Protein AF-A0A1E2WV53-F1 (afdb_monomer_lite)

pLDDT: mean 70.65, std 17.5, range [27.19, 91.69]

Sequence (105 aa):
MYEFKQAKNQLKGSMGEWGISAIFQCFPDTWVMFNNALIPTNNSGGLTEIDHLIIGTKGIFLLEIKTWKGSFTAYNDKWKRREGNNWLAITNSPTSQSAYHQPNG

Structure (mmCIF, N/CA/C/O backbone):
data_AF-A0A1E2WV53-F1
#
_entry.id   AF-A0A1E2WV53-F1
#
loop_
_atom_site.group_PDB
_atom_site.id
_atom_site.type_symbol
_atom_site.label_atom_id
_atom_site.label_alt_id
_atom_site.label_comp_id
_atom_site.label_asym_id
_atom_site.label_entity_id
_atom_site.label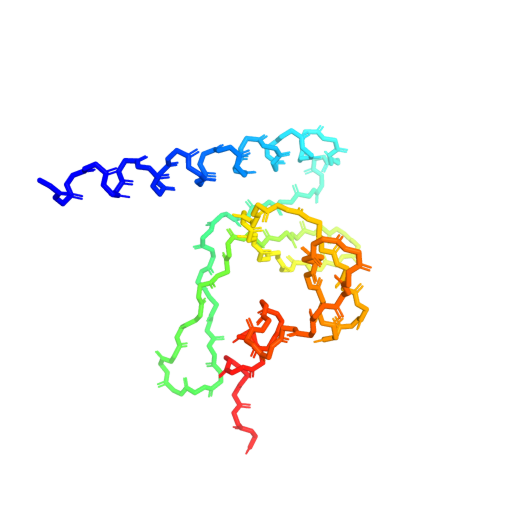_seq_id
_atom_site.pdbx_PDB_ins_code
_atom_site.Cartn_x
_atom_site.Cartn_y
_atom_site.Cartn_z
_atom_site.occupancy
_atom_site.B_iso_or_equiv
_atom_site.auth_seq_id
_atom_site.auth_comp_id
_atom_site.auth_asym_id
_atom_site.auth_atom_id
_atom_site.pdbx_PDB_model_num
ATOM 1 N N . MET A 1 1 ? 12.123 26.992 -9.383 1.00 33.56 1 MET A N 1
ATOM 2 C CA . MET A 1 1 ? 12.525 25.622 -9.797 1.00 33.56 1 MET A CA 1
ATOM 3 C C . MET A 1 1 ? 12.181 24.548 -8.751 1.00 33.56 1 MET A C 1
ATOM 5 O O . MET A 1 1 ? 11.982 23.404 -9.136 1.00 33.56 1 MET A O 1
ATOM 9 N N . TYR A 1 2 ? 12.056 24.906 -7.464 1.00 30.95 2 TYR A N 1
ATOM 10 C CA . TYR A 1 2 ? 11.643 24.017 -6.363 1.00 30.95 2 TYR A CA 1
ATOM 11 C C . TYR A 1 2 ? 10.133 23.673 -6.389 1.00 30.95 2 TYR A C 1
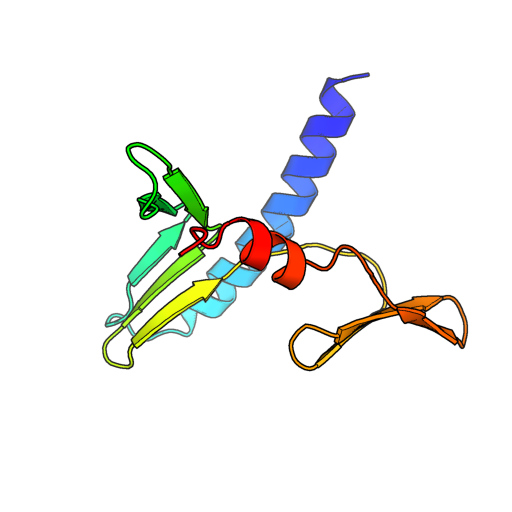ATOM 13 O O . TYR A 1 2 ? 9.752 22.510 -6.279 1.00 30.95 2 TYR A O 1
ATOM 21 N N . GLU A 1 3 ? 9.291 24.663 -6.697 1.00 28.67 3 GLU A N 1
ATOM 22 C CA . GLU A 1 3 ? 7.819 24.561 -6.763 1.00 28.67 3 GLU A CA 1
ATOM 23 C C . GLU A 1 3 ? 7.293 23.487 -7.739 1.00 28.67 3 GLU A C 1
ATOM 25 O O . GLU A 1 3 ? 6.426 22.685 -7.400 1.00 28.67 3 GLU A O 1
ATOM 30 N N . PHE A 1 4 ? 7.873 23.385 -8.941 1.00 27.19 4 PHE A N 1
ATOM 31 C CA . PHE A 1 4 ? 7.429 22.419 -9.960 1.00 27.19 4 PHE A CA 1
ATOM 32 C C . PHE A 1 4 ? 7.711 20.958 -9.585 1.00 27.19 4 PHE A C 1
ATOM 34 O O . PHE A 1 4 ? 7.018 20.053 -10.053 1.00 27.19 4 PHE A O 1
ATOM 41 N N . LYS A 1 5 ? 8.726 20.705 -8.748 1.00 33.22 5 LYS A N 1
ATOM 42 C CA . LYS A 1 5 ? 9.058 19.354 -8.277 1.00 33.22 5 LYS A CA 1
ATOM 43 C C . LYS A 1 5 ? 8.079 18.906 -7.186 1.00 33.22 5 LYS A C 1
ATOM 45 O O . LYS A 1 5 ? 7.677 17.746 -7.188 1.00 33.22 5 LYS A O 1
ATOM 50 N N . GLN A 1 6 ? 7.639 19.837 -6.334 1.00 33.25 6 GLN A N 1
ATOM 51 C CA . GLN A 1 6 ? 6.606 19.596 -5.322 1.00 33.25 6 GLN A CA 1
ATOM 52 C C . GLN A 1 6 ? 5.230 19.371 -5.961 1.00 33.25 6 GLN A C 1
ATOM 54 O O . GLN A 1 6 ? 4.593 18.363 -5.673 1.00 33.25 6 GLN A O 1
ATOM 59 N N . ALA A 1 7 ? 4.832 20.207 -6.926 1.00 30.23 7 ALA A N 1
ATOM 60 C CA . ALA A 1 7 ? 3.569 20.042 -7.652 1.00 30.23 7 ALA A CA 1
ATOM 61 C C . ALA A 1 7 ? 3.492 18.707 -8.418 1.00 30.23 7 ALA A C 1
ATOM 63 O O . ALA A 1 7 ? 2.452 18.057 -8.456 1.00 30.23 7 ALA A O 1
ATOM 64 N N . LYS A 1 8 ? 4.609 18.238 -8.992 1.00 31.77 8 LYS A N 1
ATOM 65 C CA . LYS A 1 8 ? 4.668 16.952 -9.707 1.00 31.77 8 LYS A CA 1
ATOM 66 C C . LYS A 1 8 ? 4.660 15.736 -8.770 1.00 31.77 8 LYS A C 1
ATOM 68 O O . LYS A 1 8 ? 4.182 14.678 -9.176 1.00 31.77 8 LYS A O 1
ATOM 73 N N . ASN A 1 9 ? 5.170 15.876 -7.543 1.00 42.84 9 ASN A N 1
ATOM 74 C CA . ASN A 1 9 ? 5.030 14.866 -6.491 1.00 42.84 9 ASN A CA 1
ATOM 75 C C . ASN A 1 9 ? 3.596 14.833 -5.941 1.00 42.84 9 ASN A C 1
ATOM 77 O O . ASN A 1 9 ? 3.041 13.746 -5.830 1.00 42.84 9 ASN A O 1
ATOM 81 N N . GLN A 1 10 ? 2.965 15.992 -5.717 1.00 41.00 10 GLN A N 1
ATOM 82 C CA . GLN A 1 10 ? 1.556 16.080 -5.309 1.00 41.00 10 GLN A CA 1
ATOM 83 C C . GLN A 1 10 ? 0.602 15.523 -6.375 1.00 41.00 10 GLN A C 1
ATOM 85 O O . GLN A 1 10 ? -0.297 14.764 -6.043 1.00 41.00 10 GLN A O 1
ATOM 90 N N . LEU A 1 11 ? 0.837 15.797 -7.664 1.00 39.38 11 LEU A N 1
ATOM 91 C CA . LEU A 1 11 ? 0.039 15.227 -8.762 1.00 39.38 11 LEU A CA 1
ATOM 92 C C . LEU A 1 11 ? 0.234 13.709 -8.934 1.00 39.38 11 LEU A C 1
ATOM 94 O O . LEU A 1 11 ? -0.653 13.024 -9.434 1.00 39.38 11 LEU A O 1
ATOM 98 N N . LYS A 1 12 ? 1.394 13.157 -8.549 1.00 50.00 12 LYS A N 1
ATOM 99 C CA . LYS A 1 12 ? 1.618 11.700 -8.524 1.00 50.00 12 LYS A CA 1
ATOM 100 C C . LYS A 1 12 ? 1.009 11.029 -7.291 1.00 50.00 12 LYS A C 1
ATOM 102 O O . LYS A 1 12 ? 0.620 9.867 -7.401 1.00 50.00 12 LYS A O 1
ATOM 107 N N . GLY A 1 13 ? 0.962 11.739 -6.162 1.00 50.47 13 GLY A N 1
ATOM 108 C CA . GLY A 1 13 ? 0.239 11.330 -4.956 1.00 50.47 13 GLY A CA 1
ATOM 109 C C . GLY A 1 13 ? -1.268 11.303 -5.201 1.00 50.47 13 GLY A C 1
ATOM 110 O O . GLY A 1 13 ? -1.891 10.263 -5.016 1.00 50.47 13 GLY A O 1
ATOM 111 N N . SER A 1 14 ? -1.824 12.369 -5.787 1.00 52.56 14 SER A N 1
ATOM 112 C CA . SER A 1 14 ? -3.273 12.510 -5.994 1.00 52.56 14 SER A CA 1
ATOM 113 C C . SER A 1 14 ? -3.883 11.452 -6.920 1.00 52.56 14 SER A C 1
ATOM 115 O O . SER A 1 14 ? -5.016 11.026 -6.712 1.00 52.56 14 SER A O 1
ATOM 117 N N . MET A 1 15 ? -3.140 10.970 -7.926 1.00 56.44 15 MET A N 1
ATOM 118 C CA . MET A 1 15 ? -3.608 9.870 -8.784 1.00 56.44 15 MET A CA 1
ATOM 119 C C . MET A 1 15 ? -3.628 8.516 -8.060 1.00 56.44 15 MET A C 1
ATOM 121 O O . MET A 1 15 ? -4.474 7.679 -8.370 1.00 56.44 15 MET A O 1
ATOM 125 N N . GLY A 1 16 ? -2.707 8.291 -7.116 1.00 55.06 16 GLY A N 1
ATOM 126 C CA . GLY A 1 16 ? -2.714 7.100 -6.262 1.00 55.06 16 GLY A CA 1
ATOM 127 C C . GLY A 1 16 ? -3.859 7.149 -5.251 1.00 55.06 16 GLY A C 1
ATOM 128 O O . GLY A 1 16 ? -4.620 6.192 -5.141 1.00 55.06 16 GLY A O 1
ATOM 129 N N . GLU A 1 17 ? -4.037 8.300 -4.602 1.00 55.88 17 GLU A N 1
ATO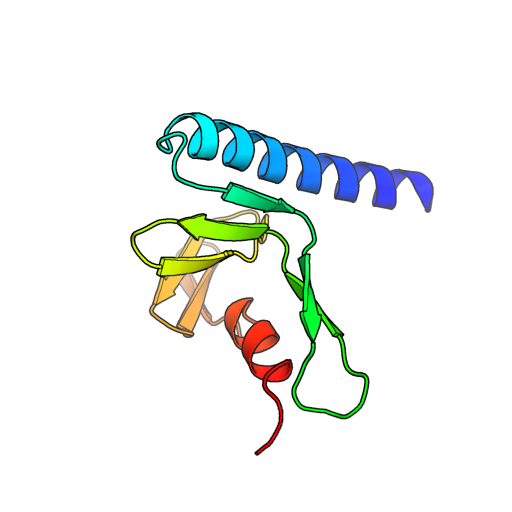M 130 C CA . GLU A 1 17 ? -5.106 8.559 -3.629 1.00 55.88 17 GLU A CA 1
ATOM 131 C C . GLU A 1 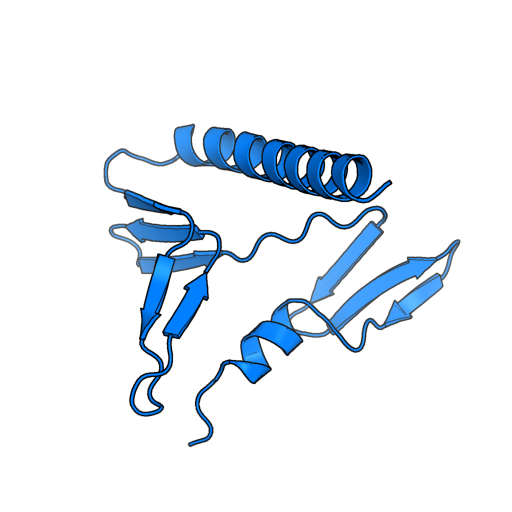17 ? -6.509 8.410 -4.239 1.00 55.88 17 GLU A C 1
ATOM 133 O O . GLU A 1 17 ? -7.393 7.810 -3.627 1.00 55.88 17 GLU A O 1
ATOM 138 N N . TRP A 1 18 ? -6.722 8.880 -5.475 1.00 61.97 18 TRP A N 1
ATOM 139 C CA . TRP A 1 18 ? -8.021 8.742 -6.144 1.00 61.97 18 TRP A CA 1
ATOM 140 C C . TRP A 1 18 ? -8.364 7.281 -6.468 1.00 61.97 18 TRP A C 1
ATOM 142 O O . TRP A 1 18 ? -9.493 6.842 -6.248 1.00 61.97 18 TRP A O 1
ATOM 152 N N . GLY A 1 19 ? -7.380 6.504 -6.937 1.00 65.19 19 GLY A N 1
ATOM 153 C CA . GLY A 1 19 ? -7.561 5.074 -7.204 1.00 65.19 19 GLY A CA 1
ATOM 154 C C . GLY A 1 19 ? -7.904 4.284 -5.941 1.00 65.19 19 GLY A C 1
ATOM 155 O O . GLY A 1 19 ? -8.721 3.367 -5.982 1.00 65.19 19 GLY A O 1
ATOM 156 N N . ILE A 1 20 ? -7.338 4.682 -4.804 1.00 64.62 20 ILE A N 1
ATOM 157 C CA . ILE A 1 20 ? -7.623 4.060 -3.515 1.00 64.62 20 ILE A CA 1
ATOM 158 C C . ILE A 1 20 ? -9.020 4.435 -3.035 1.00 64.62 20 ILE A C 1
ATOM 160 O O . ILE A 1 20 ? -9.801 3.543 -2.719 1.00 64.62 20 ILE A O 1
ATOM 164 N N . SER A 1 21 ? -9.386 5.717 -3.069 1.00 65.88 21 SER A N 1
ATOM 165 C CA . SER A 1 21 ? -10.740 6.159 -2.714 1.00 65.88 21 SER A CA 1
ATOM 166 C C . SER A 1 21 ? -11.823 5.403 -3.501 1.00 65.88 21 SER A C 1
ATOM 168 O O . SER A 1 21 ? -12.839 5.013 -2.927 1.00 65.88 21 SER A O 1
ATOM 170 N N . ALA A 1 22 ? -11.579 5.106 -4.782 1.00 68.56 22 ALA A N 1
ATOM 171 C CA . ALA A 1 22 ? -12.472 4.283 -5.596 1.00 68.56 22 ALA A CA 1
ATOM 172 C C . ALA A 1 22 ? -12.536 2.813 -5.136 1.00 68.56 22 ALA A C 1
ATOM 174 O O . ALA A 1 22 ? -13.623 2.246 -5.068 1.00 68.56 22 ALA A O 1
ATOM 175 N N . ILE A 1 23 ? -11.402 2.200 -4.775 1.00 69.44 23 ILE A N 1
ATOM 176 C CA . ILE A 1 23 ? -11.365 0.836 -4.215 1.00 69.44 23 ILE A CA 1
ATOM 177 C C . ILE A 1 23 ? -12.136 0.776 -2.891 1.00 69.44 23 ILE A C 1
ATOM 179 O O . ILE A 1 23 ? -12.867 -0.182 -2.654 1.00 69.44 23 ILE A O 1
ATOM 183 N N . PHE A 1 24 ? -12.031 1.805 -2.051 1.00 69.06 24 PHE A N 1
ATOM 184 C CA . PHE A 1 24 ? -12.728 1.847 -0.766 1.00 69.06 24 PHE A CA 1
ATOM 185 C C . PHE A 1 24 ? -14.230 2.032 -0.862 1.00 69.06 24 PHE A C 1
ATOM 187 O O . PHE A 1 24 ? -14.940 1.513 -0.010 1.00 69.06 24 PHE A O 1
ATOM 194 N N . GLN A 1 25 ? -14.733 2.680 -1.911 1.00 71.06 25 GLN A N 1
ATOM 195 C CA . GLN A 1 25 ? -16.175 2.707 -2.168 1.00 71.06 25 GLN A CA 1
ATOM 196 C C . GLN A 1 25 ? -16.757 1.301 -2.398 1.00 71.06 25 GLN A C 1
ATOM 198 O O . GLN A 1 25 ? -17.965 1.118 -2.298 1.00 71.06 25 GLN A O 1
ATOM 203 N N . CYS A 1 26 ? -15.921 0.296 -2.684 1.00 74.75 26 CYS A N 1
ATOM 204 C CA . CYS A 1 26 ? -16.344 -1.099 -2.786 1.00 74.75 26 CYS A CA 1
ATOM 205 C C . CYS A 1 26 ? -16.311 -1.858 -1.447 1.00 74.75 26 CYS A C 1
ATOM 207 O O . CYS A 1 26 ? -16.740 -3.013 -1.404 1.00 74.75 26 CYS A O 1
ATOM 209 N N . PHE A 1 27 ? -15.787 -1.264 -0.369 1.00 75.19 27 PHE A N 1
ATOM 210 C CA . PHE A 1 27 ? -15.753 -1.911 0.940 1.00 75.19 27 PHE A CA 1
ATOM 211 C C . PHE A 1 27 ? -17.086 -1.721 1.678 1.00 75.19 27 PHE A C 1
ATOM 213 O O . PHE A 1 27 ? -17.695 -0.659 1.580 1.00 75.19 27 PHE A O 1
ATOM 220 N N . PRO A 1 28 ? -17.550 -2.725 2.445 1.00 78.81 28 PRO A N 1
ATOM 221 C CA . PRO A 1 28 ? -18.720 -2.561 3.303 1.00 78.81 28 PRO A CA 1
ATOM 222 C C . PRO A 1 28 ? -18.473 -1.517 4.399 1.00 78.81 28 PRO A C 1
ATOM 224 O O . PRO A 1 28 ? -17.375 -1.479 4.952 1.00 78.81 28 PRO A O 1
ATOM 227 N N . ASP A 1 29 ? -19.519 -0.811 4.834 1.00 81.00 29 ASP A N 1
ATOM 228 C CA . ASP A 1 29 ? -19.479 0.232 5.885 1.00 81.00 29 ASP A CA 1
ATOM 229 C C . ASP A 1 29 ? -18.874 -0.223 7.229 1.00 81.00 29 ASP A C 1
ATOM 231 O O . ASP A 1 29 ? -18.516 0.581 8.084 1.00 81.00 29 ASP A O 1
ATOM 235 N N . THR A 1 30 ? -18.739 -1.535 7.433 1.00 85.44 30 THR A N 1
ATOM 236 C CA . THR A 1 30 ? -18.043 -2.135 8.584 1.00 85.44 30 THR A CA 1
ATOM 237 C C . THR A 1 30 ? -16.518 -1.958 8.568 1.00 85.44 30 THR A C 1
ATOM 239 O O . THR A 1 30 ? -15.847 -2.417 9.494 1.00 85.44 30 THR A O 1
ATOM 242 N N . TRP A 1 31 ? -15.960 -1.376 7.506 1.00 86.50 31 TRP A N 1
ATOM 243 C CA . TRP A 1 31 ? -14.532 -1.135 7.339 1.00 86.50 31 TRP A CA 1
ATOM 244 C C . TRP A 1 31 ? -14.220 0.350 7.506 1.00 86.50 31 TRP A C 1
ATOM 246 O O . TRP A 1 31 ? -14.920 1.211 6.980 1.00 86.50 31 TRP A O 1
ATOM 256 N N . VAL A 1 32 ? -13.139 0.644 8.223 1.00 86.19 32 VAL A N 1
ATOM 257 C CA . VAL A 1 32 ? -12.648 2.001 8.473 1.00 86.19 32 VAL A CA 1
ATOM 258 C C . VAL A 1 32 ? -11.253 2.138 7.885 1.00 86.19 32 VAL A C 1
ATOM 260 O O . VAL A 1 32 ? -10.434 1.223 7.991 1.00 86.19 32 VAL A O 1
ATOM 263 N N . MET A 1 33 ? -10.981 3.293 7.284 1.00 84.06 33 MET A N 1
ATOM 264 C CA . MET A 1 33 ? -9.669 3.649 6.762 1.00 84.06 33 MET A CA 1
ATOM 265 C C . MET A 1 33 ? -9.144 4.919 7.419 1.00 84.06 33 MET A C 1
ATOM 267 O O . MET A 1 33 ? -9.876 5.896 7.571 1.00 84.06 33 MET A O 1
ATOM 271 N N . PHE A 1 34 ? -7.848 4.918 7.706 1.00 82.56 34 PHE A N 1
ATOM 272 C CA . PHE A 1 34 ? -7.077 6.089 8.090 1.00 82.56 34 PHE A CA 1
ATOM 273 C C . PHE A 1 34 ? -5.976 6.322 7.058 1.00 82.56 34 PHE A C 1
ATOM 275 O O . PHE A 1 34 ? -5.217 5.403 6.755 1.00 82.56 34 PHE A O 1
ATOM 282 N N . ASN A 1 35 ? -5.874 7.545 6.551 1.00 81.25 35 ASN A N 1
ATOM 283 C CA . ASN A 1 35 ? -4.770 7.960 5.688 1.00 81.25 35 ASN A CA 1
ATOM 284 C C . ASN A 1 35 ? -3.656 8.567 6.549 1.00 81.25 35 ASN A C 1
ATOM 286 O O . ASN A 1 35 ? -3.960 9.224 7.548 1.00 81.25 35 ASN A O 1
ATOM 290 N N . ASN A 1 36 ? -2.397 8.363 6.156 1.00 81.12 36 ASN A N 1
ATOM 291 C CA . ASN A 1 36 ? -1.208 8.911 6.820 1.00 81.12 36 ASN A CA 1
ATOM 292 C C . ASN A 1 36 ? -1.177 8.570 8.323 1.00 81.12 36 ASN A C 1
ATOM 294 O O . ASN A 1 36 ? -1.005 9.431 9.189 1.00 81.12 36 ASN A O 1
ATOM 298 N N . ALA A 1 37 ? -1.415 7.298 8.646 1.00 82.06 37 ALA A N 1
ATOM 299 C CA . ALA A 1 37 ? -1.521 6.835 10.021 1.00 82.06 37 ALA A CA 1
ATOM 300 C C . ALA A 1 37 ? -0.137 6.759 10.680 1.00 82.06 37 ALA A C 1
ATOM 302 O O . ALA A 1 37 ? 0.762 6.079 10.186 1.00 82.06 37 ALA A O 1
ATOM 303 N N . LEU A 1 38 ? 0.018 7.417 11.830 1.00 85.00 38 LEU A N 1
ATOM 304 C CA . LEU A 1 38 ? 1.228 7.340 12.648 1.00 85.00 38 LEU A CA 1
ATOM 305 C C . LEU A 1 38 ? 1.124 6.171 13.627 1.00 85.00 38 LEU A C 1
ATOM 307 O O . LEU A 1 38 ? 0.262 6.161 14.506 1.00 85.00 38 LEU A O 1
ATOM 311 N N . ILE A 1 39 ? 2.024 5.202 13.488 1.00 83.00 39 ILE A N 1
ATOM 312 C CA . ILE A 1 39 ? 2.074 4.003 14.321 1.00 83.00 39 ILE A CA 1
ATOM 313 C C . ILE A 1 39 ? 3.302 4.069 15.237 1.00 83.00 39 ILE A C 1
ATOM 315 O O . ILE A 1 39 ? 4.422 4.248 14.746 1.00 83.00 39 ILE A O 1
ATOM 319 N N . PRO A 1 40 ? 3.128 3.914 16.562 1.00 81.31 40 PRO A N 1
ATOM 320 C CA . PRO A 1 40 ? 4.244 3.780 17.487 1.00 81.31 40 PRO A CA 1
ATOM 321 C C . PRO A 1 40 ? 5.090 2.552 17.166 1.00 81.31 40 PRO A C 1
ATOM 323 O O . PRO A 1 40 ? 4.562 1.463 16.943 1.00 81.31 40 PRO A O 1
ATOM 326 N N . THR A 1 41 ? 6.408 2.720 17.171 1.00 75.31 41 THR A N 1
ATOM 327 C CA . THR A 1 41 ? 7.355 1.608 17.071 1.00 75.31 41 THR A CA 1
ATOM 328 C C . THR A 1 41 ? 7.842 1.212 18.463 1.00 75.31 41 THR A C 1
ATOM 330 O O . THR A 1 41 ? 7.740 1.978 19.421 1.00 75.31 41 THR A O 1
ATOM 333 N N . ASN A 1 42 ? 8.383 -0.003 18.594 1.00 68.69 42 ASN A N 1
ATOM 334 C CA . ASN A 1 42 ? 8.848 -0.521 19.889 1.00 68.69 42 ASN A CA 1
ATOM 335 C C . ASN A 1 42 ? 10.103 0.198 20.419 1.00 68.69 42 ASN A C 1
ATOM 337 O O . ASN A 1 42 ? 10.509 -0.035 21.555 1.00 68.69 42 ASN A O 1
ATOM 341 N N . ASN A 1 43 ? 10.712 1.077 19.622 1.00 66.31 43 ASN A N 1
ATOM 342 C CA . ASN A 1 43 ? 11.817 1.916 20.062 1.00 66.31 43 ASN A CA 1
ATOM 343 C C . ASN A 1 43 ? 11.239 3.141 20.777 1.00 66.31 43 ASN A C 1
ATOM 345 O O . ASN A 1 43 ? 10.387 3.827 20.217 1.00 66.31 43 ASN A O 1
ATOM 349 N N . SER A 1 44 ? 11.700 3.428 21.996 1.00 56.75 44 SER A N 1
ATOM 350 C CA . SER A 1 44 ? 11.207 4.527 22.838 1.00 56.75 44 SER A CA 1
ATOM 351 C C . SER A 1 44 ? 11.055 5.850 22.071 1.00 56.75 44 SER A C 1
ATOM 353 O O . SER A 1 44 ? 12.037 6.544 21.816 1.00 56.75 44 SER A O 1
ATOM 355 N N . GLY A 1 45 ? 9.812 6.201 21.724 1.00 68.69 45 GLY A N 1
ATOM 356 C CA . GLY A 1 45 ? 9.454 7.455 21.048 1.00 68.69 45 GLY A CA 1
ATOM 357 C C . GLY A 1 45 ? 9.500 7.435 19.514 1.00 68.69 45 GLY A C 1
ATOM 358 O O . GLY A 1 45 ? 9.299 8.481 18.901 1.00 68.69 45 GLY A O 1
ATOM 359 N N . GLY A 1 46 ? 9.752 6.288 18.880 1.00 75.81 46 GLY A N 1
ATOM 360 C CA . GLY A 1 46 ? 9.722 6.161 17.425 1.00 75.81 46 GLY A CA 1
ATOM 361 C C . GLY A 1 46 ? 8.293 6.102 16.880 1.00 75.81 46 GLY A C 1
ATOM 362 O O . GLY A 1 46 ? 7.451 5.372 17.397 1.00 75.81 46 GLY A O 1
ATOM 363 N N . LEU A 1 47 ? 8.028 6.840 15.802 1.00 77.94 47 LEU A N 1
ATOM 364 C CA . LEU A 1 47 ? 6.790 6.756 15.025 1.00 77.94 47 LEU A CA 1
ATOM 365 C C . LEU A 1 47 ? 7.137 6.360 13.589 1.00 77.94 47 LEU A C 1
ATOM 367 O O . LEU A 1 47 ? 8.137 6.827 13.044 1.00 77.94 47 LEU A O 1
ATOM 371 N N . THR A 1 48 ? 6.311 5.516 12.979 1.00 79.19 48 THR A N 1
ATOM 372 C CA . THR A 1 48 ? 6.351 5.239 11.540 1.00 79.19 48 THR A CA 1
ATOM 373 C C . THR A 1 48 ? 5.044 5.694 10.908 1.00 79.19 48 THR A C 1
ATOM 375 O O . THR A 1 48 ? 3.974 5.507 11.486 1.00 79.19 48 THR A O 1
ATOM 378 N N . GLU A 1 49 ? 5.133 6.347 9.756 1.00 80.25 49 GLU A N 1
ATOM 379 C CA . GLU A 1 49 ? 3.966 6.753 8.980 1.00 80.25 49 GLU A CA 1
ATOM 380 C C . GLU A 1 49 ? 3.627 5.653 7.978 1.00 80.25 49 GLU A C 1
ATOM 382 O O . GLU A 1 49 ? 4.510 5.140 7.291 1.00 80.25 49 GLU A O 1
ATOM 387 N N . ILE A 1 50 ? 2.349 5.296 7.919 1.00 81.69 50 ILE A N 1
ATOM 388 C CA . ILE A 1 50 ? 1.798 4.342 6.964 1.00 81.69 50 ILE A CA 1
ATOM 389 C C . ILE A 1 50 ? 0.827 5.097 6.072 1.00 81.69 50 ILE A C 1
ATOM 391 O O . ILE A 1 50 ? -0.083 5.755 6.585 1.00 81.69 50 ILE A O 1
ATOM 395 N N . ASP A 1 51 ? 0.990 4.968 4.752 1.00 79.31 51 ASP A N 1
ATOM 396 C CA . ASP A 1 51 ? 0.155 5.696 3.797 1.00 79.31 51 ASP A CA 1
ATOM 397 C C . ASP A 1 51 ? -1.335 5.446 4.081 1.00 79.31 51 ASP A C 1
ATOM 399 O O . ASP A 1 51 ? -2.106 6.400 4.154 1.00 79.31 51 ASP A O 1
ATOM 403 N N . HIS A 1 52 ? -1.758 4.183 4.231 1.00 82.06 52 HIS A N 1
ATOM 404 C CA . HIS A 1 52 ? -3.155 3.826 4.504 1.00 82.06 52 HIS A CA 1
ATOM 405 C C . HIS A 1 52 ? -3.262 2.661 5.506 1.00 82.06 52 HIS A C 1
ATOM 407 O O . HIS A 1 52 ? -2.693 1.586 5.306 1.00 82.06 52 HIS A O 1
ATOM 413 N N . LEU A 1 53 ? -4.046 2.848 6.566 1.00 83.81 53 LEU A N 1
ATOM 414 C CA . LEU A 1 53 ? -4.394 1.828 7.556 1.00 83.81 53 LEU A CA 1
ATOM 415 C C . LEU A 1 53 ? -5.870 1.460 7.418 1.00 83.81 53 LEU A C 1
ATOM 417 O O . LEU A 1 53 ? -6.736 2.327 7.501 1.00 83.81 53 LEU A O 1
ATOM 421 N N . ILE A 1 54 ? -6.157 0.171 7.272 1.00 87.25 54 ILE A N 1
ATOM 422 C CA . ILE A 1 54 ? -7.513 -0.359 7.132 1.00 87.25 54 ILE A CA 1
ATOM 423 C C . ILE A 1 54 ? -7.831 -1.280 8.292 1.00 87.25 54 ILE A C 1
ATOM 425 O O . ILE A 1 54 ? -7.068 -2.201 8.584 1.00 87.25 54 ILE A O 1
ATOM 429 N N . ILE A 1 55 ? -8.994 -1.083 8.900 1.00 88.38 55 ILE A N 1
ATOM 430 C CA . ILE A 1 55 ? -9.490 -1.909 9.994 1.00 88.38 55 ILE A CA 1
ATOM 431 C C . ILE A 1 55 ? -10.892 -2.396 9.644 1.00 88.38 55 ILE A C 1
ATOM 433 O O . ILE A 1 55 ? -11.778 -1.600 9.340 1.00 88.38 55 ILE A O 1
ATOM 437 N N . GLY A 1 56 ? -11.105 -3.706 9.706 1.00 87.56 56 GLY A N 1
ATOM 438 C CA . GLY A 1 56 ? -12.416 -4.311 9.505 1.00 87.56 56 GLY A CA 1
ATOM 439 C C . GLY A 1 56 ? -12.574 -5.604 10.293 1.00 87.56 56 GLY A C 1
ATOM 440 O O . GLY A 1 56 ? -11.645 -6.104 10.926 1.00 87.56 56 GLY A O 1
ATOM 441 N N . THR A 1 57 ? -13.759 -6.204 10.212 1.00 85.88 57 THR A N 1
ATOM 442 C CA . THR A 1 57 ? -14.099 -7.440 10.949 1.00 85.88 57 THR A CA 1
ATOM 443 C C . THR A 1 57 ? -13.236 -8.652 10.579 1.00 85.88 57 THR A C 1
ATOM 445 O O . THR A 1 57 ? -13.247 -9.657 11.288 1.00 85.88 57 THR A O 1
ATOM 448 N N . LYS A 1 58 ? -12.494 -8.583 9.467 1.00 85.56 58 LYS A N 1
ATOM 449 C CA . LYS A 1 58 ? -11.609 -9.648 8.975 1.00 85.56 58 LYS A CA 1
ATOM 450 C C . LYS A 1 58 ? -10.128 -9.423 9.286 1.00 85.56 58 LYS A C 1
ATOM 452 O O . LYS A 1 58 ? -9.335 -10.316 9.006 1.00 85.56 58 LYS A O 1
ATOM 457 N N . GLY A 1 59 ? -9.756 -8.278 9.858 1.00 86.44 59 GLY A N 1
ATOM 458 C CA . GLY A 1 59 ? -8.375 -7.990 10.233 1.00 86.44 59 GLY A CA 1
ATOM 459 C C . GLY A 1 59 ? -7.972 -6.531 10.047 1.00 86.44 59 GLY A C 1
ATOM 460 O O . GLY A 1 59 ? -8.799 -5.660 9.772 1.00 86.44 59 GLY A O 1
ATOM 461 N N . ILE A 1 60 ? -6.670 -6.299 10.204 1.00 86.56 60 ILE A N 1
ATOM 462 C CA . ILE A 1 60 ? -6.013 -5.000 10.057 1.00 86.56 60 ILE A CA 1
ATOM 463 C C . ILE A 1 60 ? -5.024 -5.107 8.899 1.00 86.56 60 ILE A C 1
ATOM 465 O O . ILE A 1 60 ? -4.226 -6.044 8.853 1.00 86.56 60 ILE A O 1
ATOM 469 N N . PHE A 1 61 ? -5.071 -4.151 7.978 1.00 84.12 61 PHE A N 1
ATOM 470 C CA . PHE A 1 61 ? -4.200 -4.105 6.808 1.00 84.12 61 PHE A CA 1
ATOM 471 C C . PHE A 1 61 ? -3.473 -2.766 6.758 1.00 84.12 61 PHE A C 1
ATOM 473 O O . PHE A 1 61 ? -4.078 -1.715 6.950 1.00 84.12 61 PHE A O 1
ATOM 480 N N . LEU A 1 62 ? -2.172 -2.819 6.486 1.00 83.12 62 LEU A N 1
ATOM 481 C CA . LEU A 1 62 ? -1.320 -1.653 6.290 1.00 83.12 62 LEU A CA 1
ATOM 482 C C . LEU A 1 62 ? -0.928 -1.629 4.815 1.00 83.12 62 LEU A C 1
ATOM 484 O O . LEU A 1 62 ? -0.383 -2.613 4.310 1.00 83.12 62 LEU A O 1
ATOM 488 N N . LEU A 1 63 ? -1.237 -0.539 4.121 1.00 77.69 63 LEU A N 1
ATOM 489 C CA . LEU A 1 63 ? -0.937 -0.377 2.707 1.00 77.69 63 LEU A CA 1
ATOM 490 C C . LEU A 1 63 ? 0.054 0.765 2.535 1.00 77.69 63 LEU A C 1
ATOM 492 O O . LEU A 1 63 ? -0.194 1.886 2.969 1.00 77.69 63 LEU A O 1
ATOM 496 N N . GLU A 1 64 ? 1.142 0.452 1.843 1.00 76.19 64 GLU A N 1
ATOM 497 C CA . GLU A 1 64 ? 2.134 1.407 1.365 1.00 76.19 64 GLU A CA 1
ATOM 498 C C . GLU A 1 64 ? 1.975 1.541 -0.151 1.00 76.19 64 GLU A C 1
ATOM 500 O O . GLU A 1 64 ? 1.979 0.543 -0.883 1.00 76.19 64 GLU A O 1
ATOM 505 N N . ILE A 1 65 ? 1.844 2.766 -0.648 1.00 72.94 65 ILE A N 1
ATOM 506 C CA . ILE A 1 65 ? 1.488 3.035 -2.037 1.00 72.94 65 ILE A CA 1
ATOM 507 C C . ILE A 1 65 ? 2.678 3.674 -2.738 1.00 72.94 65 ILE A C 1
ATOM 509 O O . ILE A 1 65 ? 3.055 4.819 -2.504 1.00 72.94 65 ILE A O 1
ATOM 513 N N . LYS A 1 66 ? 3.281 2.935 -3.672 1.00 72.00 66 LYS A N 1
ATOM 514 C CA . LYS A 1 66 ? 4.384 3.445 -4.494 1.00 72.00 66 LYS A CA 1
ATOM 515 C C . LYS A 1 66 ? 3.951 3.612 -5.946 1.00 72.00 66 LYS A C 1
ATOM 517 O O . LYS A 1 66 ? 3.800 2.645 -6.688 1.00 72.00 66 LYS A O 1
ATOM 522 N N . THR A 1 67 ? 3.838 4.862 -6.394 1.00 71.38 67 THR A N 1
ATOM 523 C CA . THR A 1 67 ? 3.502 5.194 -7.789 1.00 71.38 67 THR A CA 1
ATOM 524 C C . THR A 1 67 ? 4.735 5.106 -8.695 1.00 71.38 67 THR A C 1
ATOM 526 O O . THR A 1 67 ? 5.364 6.110 -9.066 1.00 71.38 67 THR A O 1
ATOM 529 N N . TRP A 1 68 ? 5.116 3.882 -9.055 1.00 73.12 68 TRP A N 1
ATOM 530 C CA . TRP A 1 68 ? 6.217 3.614 -9.979 1.00 73.12 68 TRP A CA 1
ATOM 531 C C . TRP A 1 68 ? 5.742 3.559 -11.439 1.00 73.12 68 TRP A C 1
ATOM 533 O O . TRP A 1 68 ? 4.662 3.066 -11.740 1.00 73.12 68 TRP A O 1
ATOM 543 N N . LYS A 1 69 ? 6.551 4.081 -12.372 1.00 76.06 69 LYS A N 1
ATOM 544 C CA . LYS A 1 69 ? 6.265 4.001 -13.817 1.00 76.06 69 LYS A CA 1
ATOM 545 C C . LYS A 1 69 ? 6.984 2.800 -14.427 1.00 76.06 69 LYS A C 1
ATOM 547 O O . LYS A 1 69 ? 8.176 2.639 -14.181 1.00 76.06 69 LYS A O 1
ATOM 552 N N . GLY A 1 70 ? 6.286 2.022 -15.253 1.00 81.81 70 GLY A N 1
ATOM 553 C CA . GLY A 1 70 ? 6.830 0.843 -15.936 1.00 81.81 70 GLY A CA 1
ATOM 554 C C . GLY A 1 70 ? 6.155 -0.455 -15.498 1.00 81.81 70 GLY A C 1
ATOM 555 O O . GLY A 1 70 ? 5.116 -0.429 -14.845 1.00 81.81 70 GLY A O 1
ATOM 556 N N . SER A 1 71 ? 6.740 -1.592 -15.876 1.00 84.56 71 SER A N 1
ATOM 557 C CA . SER A 1 71 ? 6.255 -2.912 -15.463 1.00 84.56 71 SER A CA 1
ATOM 558 C C . SER A 1 71 ? 7.090 -3.437 -14.304 1.00 84.56 71 SER A C 1
ATOM 560 O O . SER A 1 71 ? 8.319 -3.491 -14.388 1.00 84.56 71 SER A O 1
ATOM 562 N N . PHE A 1 72 ? 6.407 -3.853 -13.244 1.00 86.12 72 PHE A N 1
ATOM 563 C CA . PHE A 1 72 ? 7.015 -4.403 -12.041 1.00 86.12 72 PHE A CA 1
ATOM 564 C C . PHE A 1 72 ? 6.408 -5.763 -11.738 1.00 86.12 72 PHE A C 1
ATOM 566 O O . PHE A 1 72 ? 5.242 -6.010 -12.033 1.00 86.12 72 PHE A O 1
ATOM 573 N N . THR A 1 73 ? 7.207 -6.635 -11.139 1.00 86.69 73 THR A N 1
ATOM 574 C CA . THR A 1 73 ? 6.727 -7.871 -10.529 1.00 86.69 73 THR A CA 1
ATOM 575 C C . THR A 1 73 ? 7.288 -7.957 -9.124 1.00 86.69 73 THR A C 1
ATOM 577 O O . THR A 1 73 ? 8.454 -7.625 -8.894 1.00 86.69 73 THR A O 1
ATOM 580 N N . ALA A 1 74 ? 6.457 -8.416 -8.199 1.00 82.12 74 ALA A N 1
ATOM 581 C CA . ALA A 1 74 ? 6.827 -8.650 -6.817 1.00 82.12 74 ALA A CA 1
ATOM 582 C C . ALA A 1 74 ? 6.357 -10.048 -6.419 1.00 82.12 74 ALA A C 1
ATOM 584 O O . ALA A 1 74 ? 5.212 -10.419 -6.669 1.00 82.12 74 ALA A O 1
ATOM 585 N N . TYR A 1 75 ? 7.258 -10.825 -5.828 1.00 78.75 75 TYR A N 1
ATOM 586 C CA . TYR A 1 75 ? 6.919 -12.063 -5.138 1.00 78.75 75 TYR A CA 1
ATOM 587 C C . TYR A 1 75 ? 7.614 -12.039 -3.780 1.00 78.75 75 TYR A C 1
ATOM 589 O O . TYR A 1 75 ? 8.848 -12.080 -3.721 1.00 78.75 75 TYR A O 1
ATOM 597 N N . ASN A 1 76 ? 6.829 -11.925 -2.706 1.00 78.94 76 ASN A N 1
ATOM 598 C CA . ASN A 1 76 ? 7.315 -11.538 -1.378 1.00 78.94 76 ASN A CA 1
ATOM 599 C C . ASN A 1 76 ? 8.176 -10.261 -1.484 1.00 78.94 76 ASN A C 1
ATOM 601 O O . ASN A 1 76 ? 7.747 -9.278 -2.086 1.00 78.94 76 ASN A O 1
ATOM 605 N N . ASP A 1 77 ? 9.420 -10.297 -1.003 1.00 74.88 77 ASP A N 1
ATOM 606 C CA . ASP A 1 77 ? 10.351 -9.161 -1.055 1.00 74.88 77 ASP A CA 1
ATOM 607 C C . ASP A 1 77 ? 11.212 -9.099 -2.317 1.00 74.88 77 ASP A C 1
ATOM 609 O O . ASP A 1 77 ? 12.069 -8.224 -2.463 1.00 74.88 77 ASP A O 1
ATOM 613 N N . LYS A 1 78 ? 10.996 -10.010 -3.269 1.00 81.81 78 LYS A N 1
ATOM 614 C CA . LYS A 1 78 ? 11.762 -10.051 -4.516 1.00 81.81 78 LYS A CA 1
ATOM 615 C C . LYS A 1 78 ? 11.067 -9.206 -5.568 1.00 81.81 78 LYS A C 1
ATOM 617 O O . LYS A 1 78 ? 10.206 -9.685 -6.307 1.00 81.81 78 LYS A O 1
ATOM 622 N N . TRP A 1 79 ? 11.481 -7.950 -5.646 1.00 88.88 79 TRP A N 1
ATOM 623 C CA . TRP A 1 79 ? 10.985 -7.009 -6.638 1.00 88.88 79 TRP A CA 1
ATOM 624 C C . TRP A 1 79 ? 11.869 -7.009 -7.881 1.00 88.88 79 TRP A C 1
ATOM 626 O O . TRP A 1 79 ? 13.098 -7.043 -7.790 1.00 88.88 79 TRP A O 1
ATOM 636 N N . LYS A 1 80 ? 11.246 -6.945 -9.059 1.00 90.25 80 LYS A N 1
ATOM 637 C CA . LYS A 1 80 ? 11.941 -6.727 -10.330 1.00 90.25 80 LYS A CA 1
ATOM 638 C C . LYS A 1 80 ? 11.240 -5.644 -11.140 1.00 90.25 80 LYS A C 1
ATOM 640 O O . LYS A 1 80 ? 10.011 -5.584 -11.159 1.00 90.25 80 LYS A O 1
ATOM 645 N N . ARG A 1 81 ? 12.021 -4.833 -11.852 1.00 91.69 81 ARG A N 1
ATOM 646 C CA . ARG A 1 81 ? 11.529 -3.907 -12.879 1.00 91.69 81 ARG A CA 1
ATOM 647 C C . ARG A 1 81 ? 11.878 -4.419 -14.263 1.00 91.69 81 ARG A C 1
ATOM 649 O O . ARG A 1 81 ? 12.944 -5.004 -14.459 1.00 91.69 81 ARG A O 1
ATOM 656 N N . ARG A 1 82 ? 10.993 -4.184 -15.223 1.00 90.38 82 ARG A N 1
ATOM 657 C CA . ARG A 1 82 ? 11.263 -4.488 -16.623 1.00 90.38 82 ARG A CA 1
ATOM 658 C C . ARG A 1 82 ? 12.063 -3.357 -17.263 1.00 90.38 82 ARG A C 1
ATOM 660 O O . ARG A 1 82 ? 11.625 -2.210 -17.252 1.00 90.38 82 ARG A O 1
ATOM 667 N N . GLU A 1 83 ? 13.192 -3.701 -17.867 1.00 89.31 83 GLU A N 1
ATOM 668 C CA . GLU A 1 83 ? 13.980 -2.825 -18.734 1.00 89.31 83 GLU A CA 1
ATOM 669 C C . GLU A 1 83 ? 14.159 -3.505 -20.093 1.00 89.31 83 GLU A C 1
ATOM 671 O O . GLU A 1 83 ? 14.863 -4.509 -20.224 1.00 89.31 83 GLU A O 1
ATOM 676 N N . GLY A 1 84 ? 13.454 -2.999 -21.110 1.00 87.56 84 GLY A N 1
ATOM 677 C CA . GLY A 1 84 ? 13.353 -3.664 -22.409 1.00 87.56 84 GLY A CA 1
ATOM 678 C C . GLY A 1 84 ? 12.742 -5.065 -22.279 1.00 87.56 84 GLY A C 1
ATOM 679 O O . GLY A 1 84 ? 11.604 -5.223 -21.823 1.00 87.56 84 GLY A O 1
ATOM 680 N N . ASN A 1 85 ? 13.508 -6.090 -22.657 1.00 89.44 85 ASN A N 1
ATOM 681 C CA . ASN A 1 85 ? 13.108 -7.496 -22.524 1.00 89.44 85 ASN A CA 1
ATOM 682 C C . ASN A 1 85 ? 13.621 -8.171 -21.242 1.00 89.44 85 ASN A C 1
ATOM 684 O O . ASN A 1 85 ? 13.298 -9.332 -21.006 1.00 89.44 85 ASN A O 1
ATOM 688 N N . ASN A 1 86 ? 14.370 -7.456 -20.400 1.00 91.06 86 ASN A N 1
ATOM 689 C CA . ASN A 1 86 ? 14.986 -8.015 -19.202 1.00 91.06 86 ASN A CA 1
ATOM 690 C C . ASN A 1 86 ? 14.230 -7.613 -17.932 1.00 91.06 86 ASN A C 1
ATOM 692 O O . ASN A 1 86 ? 13.666 -6.523 -17.839 1.00 91.06 86 ASN A O 1
ATOM 696 N N . TRP A 1 87 ? 14.265 -8.489 -16.927 1.00 90.38 87 TRP A N 1
ATOM 697 C CA . TRP A 1 87 ? 13.775 -8.208 -15.578 1.00 90.38 87 TRP A CA 1
ATOM 698 C C . TRP A 1 87 ? 14.957 -8.010 -14.634 1.00 90.38 87 TRP A C 1
ATOM 700 O O . TRP A 1 87 ? 15.652 -8.970 -14.304 1.00 90.38 87 TRP A O 1
ATOM 710 N N . LEU A 1 88 ? 15.167 -6.775 -14.183 1.00 89.75 88 LEU A N 1
ATOM 711 C CA . LEU A 1 88 ? 16.244 -6.424 -13.260 1.00 89.75 88 LEU A CA 1
ATOM 712 C C . LEU A 1 88 ? 15.731 -6.392 -11.825 1.00 89.75 88 LEU A C 1
ATOM 714 O O . LEU A 1 88 ? 14.679 -5.812 -11.553 1.00 89.75 88 LEU A O 1
ATOM 718 N N . ALA A 1 89 ? 16.475 -7.013 -10.912 1.00 89.12 89 ALA A N 1
ATOM 719 C CA . ALA A 1 89 ? 16.149 -7.010 -9.492 1.00 89.12 89 ALA A CA 1
ATOM 720 C C . ALA A 1 89 ? 16.255 -5.598 -8.901 1.00 89.12 89 ALA A C 1
ATOM 722 O O . ALA A 1 89 ? 17.167 -4.839 -9.225 1.00 89.12 89 ALA A O 1
ATOM 723 N N . ILE A 1 90 ? 15.317 -5.263 -8.020 1.00 86.06 90 ILE A N 1
ATOM 724 C CA . ILE A 1 90 ? 15.316 -4.016 -7.261 1.00 86.06 90 ILE A CA 1
ATOM 725 C C . ILE A 1 90 ? 15.828 -4.338 -5.862 1.00 86.06 90 ILE A C 1
ATOM 727 O O . ILE A 1 90 ? 15.202 -5.105 -5.138 1.00 86.06 90 ILE A O 1
ATOM 731 N N . THR A 1 91 ? 16.967 -3.755 -5.498 1.00 75.50 91 THR A N 1
ATOM 732 C CA . THR A 1 91 ? 17.603 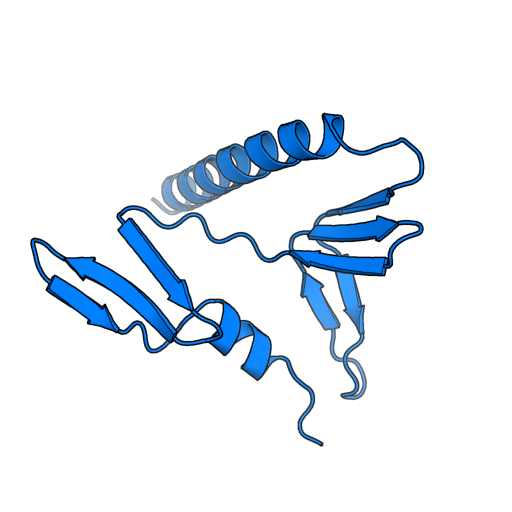-3.951 -4.187 1.00 75.50 91 THR A CA 1
ATOM 733 C C . THR A 1 91 ? 16.959 -3.105 -3.090 1.00 75.50 91 THR A C 1
ATOM 735 O O . THR A 1 91 ? 16.810 -3.582 -1.975 1.00 75.50 91 THR A O 1
ATOM 738 N N . ASN A 1 92 ? 16.507 -1.892 -3.423 1.00 71.88 92 ASN A N 1
ATOM 739 C CA . ASN A 1 92 ? 15.765 -1.005 -2.523 1.00 71.88 92 ASN A CA 1
ATOM 740 C C . ASN A 1 92 ? 14.273 -1.070 -2.861 1.00 71.88 92 ASN A C 1
ATOM 742 O O . ASN A 1 92 ? 13.724 -0.181 -3.517 1.00 71.88 92 ASN A O 1
ATOM 746 N N . SER A 1 93 ? 13.642 -2.185 -2.509 1.00 71.31 93 SER A N 1
ATOM 747 C CA . SER A 1 93 ? 12.220 -2.405 -2.751 1.00 71.31 93 SER A CA 1
ATOM 748 C C . SER A 1 93 ? 11.342 -1.700 -1.707 1.00 71.31 93 SER A C 1
ATOM 750 O O . SER A 1 93 ? 11.825 -1.393 -0.613 1.00 71.31 93 SER A O 1
ATOM 752 N N . PRO A 1 94 ? 10.044 -1.476 -1.987 1.00 68.62 94 PRO A N 1
ATOM 753 C CA . PRO A 1 94 ? 9.125 -0.883 -1.020 1.00 68.62 94 PRO A CA 1
ATOM 754 C C . PRO A 1 94 ? 9.058 -1.726 0.253 1.00 68.62 94 PRO A C 1
ATOM 756 O O . PRO A 1 94 ? 9.153 -1.194 1.350 1.00 68.62 94 PRO A O 1
ATOM 759 N N . THR A 1 95 ? 9.012 -3.053 0.110 1.00 70.81 95 THR A N 1
ATOM 760 C CA . THR A 1 95 ? 8.946 -3.957 1.260 1.00 70.81 95 THR A CA 1
ATOM 761 C C . THR A 1 95 ? 10.268 -4.038 2.025 1.00 70.81 95 THR A C 1
ATOM 763 O O . THR A 1 95 ? 10.250 -4.125 3.249 1.00 70.81 95 THR A O 1
ATOM 766 N N . SER A 1 96 ? 11.421 -3.891 1.356 1.00 65.75 96 SER A N 1
ATOM 767 C CA . SER A 1 96 ? 12.707 -3.761 2.059 1.00 65.75 96 SER A CA 1
ATOM 768 C C . SER A 1 96 ? 12.782 -2.480 2.892 1.00 65.75 96 SER A C 1
ATOM 770 O O . SER A 1 96 ? 13.327 -2.512 3.989 1.00 65.75 96 SER A O 1
ATOM 772 N N . GLN A 1 97 ? 12.181 -1.373 2.429 1.00 62.25 97 GLN A N 1
ATOM 773 C CA . GLN A 1 97 ? 12.083 -0.138 3.216 1.00 62.25 97 GLN A CA 1
ATOM 774 C C . GLN A 1 97 ? 11.187 -0.324 4.442 1.00 62.25 97 GLN A C 1
ATOM 776 O O . GLN A 1 97 ? 11.540 0.140 5.521 1.00 62.25 97 GLN A O 1
ATOM 781 N N . SER A 1 98 ? 10.081 -1.062 4.312 1.00 61.59 98 SER A N 1
ATOM 782 C CA . SER A 1 98 ? 9.248 -1.430 5.461 1.00 61.59 98 SER A CA 1
ATOM 783 C C . SER A 1 98 ? 10.002 -2.301 6.475 1.00 61.59 98 SER A C 1
ATOM 785 O O . SER A 1 98 ? 9.819 -2.123 7.675 1.00 61.59 98 SER A O 1
ATOM 787 N N . ALA A 1 99 ? 10.889 -3.198 6.022 1.00 59.91 99 ALA A N 1
ATOM 788 C CA . ALA A 1 99 ? 11.717 -4.017 6.911 1.00 59.91 99 ALA A CA 1
ATOM 789 C C . ALA A 1 99 ? 12.720 -3.184 7.734 1.00 59.91 99 ALA A C 1
ATOM 791 O O . ALA A 1 99 ? 12.959 -3.506 8.893 1.00 59.91 99 ALA A O 1
ATOM 792 N N . TYR A 1 100 ? 13.249 -2.077 7.195 1.00 53.53 100 TYR A N 1
ATOM 793 C CA . TYR A 1 100 ? 14.106 -1.152 7.957 1.00 53.53 100 TYR A CA 1
ATOM 794 C C . TYR A 1 100 ? 13.374 -0.441 9.106 1.00 53.53 100 TYR A C 1
ATOM 796 O O . TYR A 1 100 ? 14.021 0.009 10.048 1.00 53.53 100 TYR A O 1
ATOM 804 N N . HIS A 1 101 ? 12.044 -0.340 9.045 1.00 49.84 101 HIS A N 1
ATOM 805 C CA . HIS A 1 101 ? 11.223 0.209 10.128 1.00 49.84 101 HIS A CA 1
ATOM 806 C C . HIS A 1 101 ? 10.784 -0.850 11.149 1.00 49.84 101 HIS A C 1
ATOM 808 O O . HIS A 1 101 ? 10.052 -0.523 12.086 1.00 49.84 101 HIS A O 1
ATOM 814 N N . GLN A 1 102 ? 11.221 -2.108 11.006 1.00 44.84 102 GLN A N 1
ATOM 815 C CA . GLN A 1 102 ? 11.031 -3.098 12.060 1.00 44.84 102 GLN A CA 1
ATOM 816 C C . GLN A 1 102 ? 11.962 -2.766 13.235 1.00 44.84 102 GLN A C 1
AT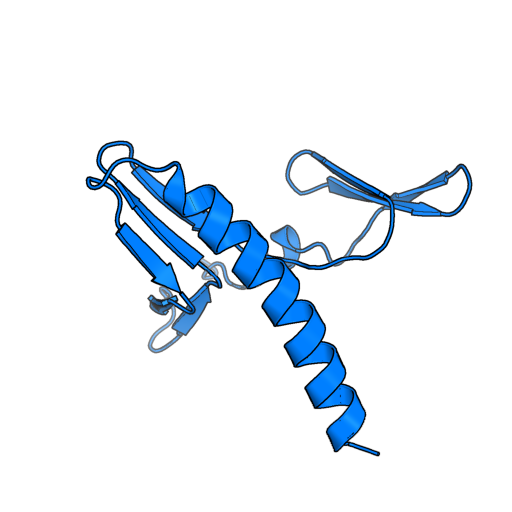OM 818 O O . GLN A 1 102 ? 13.143 -2.484 13.023 1.00 44.84 102 GLN A O 1
ATOM 823 N N . PRO A 1 103 ? 11.454 -2.767 14.479 1.00 41.91 103 PRO A N 1
ATOM 824 C CA . PRO A 1 103 ? 12.311 -2.624 15.642 1.00 41.91 103 PRO A CA 1
ATOM 825 C C . PRO A 1 103 ? 13.305 -3.785 15.636 1.00 41.91 103 PRO A C 1
ATOM 827 O O . PRO A 1 103 ? 12.903 -4.945 15.537 1.00 41.91 103 PRO A O 1
ATOM 830 N N . ASN A 1 104 ? 14.599 -3.469 15.708 1.00 44.03 104 ASN A N 1
ATOM 831 C CA . ASN A 1 104 ? 15.600 -4.478 16.025 1.00 44.03 104 ASN A CA 1
ATOM 832 C C . ASN A 1 104 ? 15.186 -5.094 17.368 1.00 44.03 104 ASN A C 1
ATOM 834 O O . ASN A 1 104 ? 14.983 -4.357 18.335 1.00 44.03 104 ASN A O 1
ATOM 838 N N . GLY A 1 105 ? 14.977 -6.411 17.376 1.00 40.88 105 GLY A N 1
ATOM 839 C CA . GLY A 1 105 ? 14.748 -7.174 18.603 1.00 40.88 105 GLY A CA 1
ATOM 840 C C . GLY A 1 105 ? 15.946 -7.123 19.536 1.00 40.88 105 GLY A C 1
ATOM 841 O O . GLY A 1 105 ? 17.083 -6.965 19.029 1.00 40.88 105 GLY A O 1
#

Secondary structure (DSSP, 8-state):
--HHHHHHHHHHHHHHHHHHHHHHTTS-TT-EEEEEEEEE-SSTT-EEEEEEEEEETTEEEEE------S-EEEETTEEEEEETTEEEEESS-HHHHHHHTSPP-

Radius of gyration: 16.46 Å; chains: 1; bounding box: 37×38×45 Å

Foldseek 3Di:
DVVVVVVVVVVLVVVQVVVVVVVCVPDPPQKDKDAQDWDDAPPVPDTDTFGMWMDGPVGIDTDHDDSDPADWDDDPPFIWGDDPNDTHTDPPDPVVVVVVRHPDD